Protein AF-A0A972X2G4-F1 (afdb_monomer_lite)

Secondary structure (DSSP, 8-state):
----------------------------PPPHHHHHHHHHHT-SHHHHHHHHHHHHHHHHSS--SSHHHHHHHHHTS-HHHHHHTT--TT-TGGGGB-TTT-SBPEE--SPPPBTTBBEEEEE-SS-BTTEEEEEEEETTEEEEEEEEGGGHHHHHTTTT-B-

pLDDT: mean 86.17, std 16.15, range [44.78, 98.44]

Sequence (163 aa):
MPCLRPRTTALLVGMVVGVIGCGGCGSSDPKPVLKAAV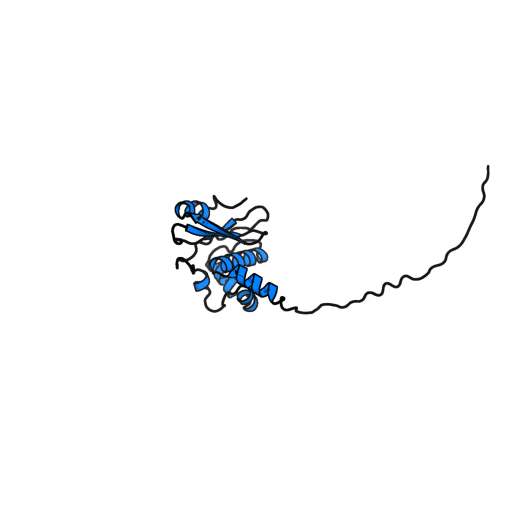LRANSTNNKRLATLYNRYHARFFSGPRDEATFKKFIAGSPAAELEEIGAASGDIDALFVSERDKQPFFIRYGLPLTDAQFRVLVLETQGLNGKALVLFGGRGGIKEAAVPIAELEDYRTGKKDEE

Radius of gyration: 26.51 Å; chains: 1; bounding box: 60×85×60 Å

Structure (mmCIF, N/CA/C/O backbone):
data_AF-A0A972X2G4-F1
#
_entry.id   AF-A0A972X2G4-F1
#
loop_
_atom_site.group_PDB
_atom_site.id
_atom_site.type_symbol
_atom_site.label_atom_id
_atom_site.label_alt_id
_atom_site.label_comp_id
_atom_site.label_asym_id
_atom_site.label_entity_id
_atom_site.label_seq_id
_atom_site.pdbx_PDB_ins_code
_atom_site.Cartn_x
_atom_site.Cartn_y
_atom_site.Cartn_z
_atom_site.occupancy
_atom_site.B_iso_or_equiv
_atom_site.auth_seq_id
_atom_site.auth_comp_id
_atom_site.auth_asym_id
_atom_site.auth_atom_id
_atom_site.pdbx_PDB_model_num
ATOM 1 N N . MET A 1 1 ? 33.398 68.184 -39.609 1.00 45.03 1 MET A N 1
ATOM 2 C CA . MET A 1 1 ? 34.603 67.781 -38.855 1.00 45.03 1 MET A CA 1
ATOM 3 C C . MET A 1 1 ? 34.870 66.305 -39.124 1.00 45.03 1 MET A C 1
ATOM 5 O O . MET A 1 1 ? 33.970 65.509 -38.884 1.00 45.03 1 MET A O 1
ATOM 9 N N . PRO A 1 2 ? 36.026 65.953 -39.707 1.00 52.72 2 PRO A N 1
ATOM 10 C CA . PRO A 1 2 ? 36.434 64.579 -39.983 1.00 52.72 2 PRO A CA 1
ATOM 11 C C . PRO A 1 2 ? 37.173 63.996 -38.770 1.00 52.72 2 PRO A C 1
ATOM 13 O O . PRO A 1 2 ? 38.001 64.688 -38.191 1.00 52.72 2 PRO A O 1
ATOM 16 N N . CYS A 1 3 ? 36.950 62.726 -38.430 1.00 53.81 3 CYS A N 1
ATOM 17 C CA . CYS A 1 3 ? 37.912 61.954 -37.638 1.00 53.81 3 CYS A CA 1
ATOM 18 C C . CYS A 1 3 ? 38.104 60.572 -38.274 1.00 53.81 3 CYS A C 1
ATOM 20 O O . CYS A 1 3 ? 37.199 59.742 -38.331 1.00 53.81 3 CYS A O 1
ATOM 22 N N . LEU A 1 4 ? 39.310 60.392 -38.811 1.00 55.50 4 LEU A N 1
ATOM 23 C CA . LEU A 1 4 ? 39.888 59.187 -39.393 1.00 55.50 4 LEU A CA 1
ATOM 24 C C . LEU A 1 4 ? 40.266 58.159 -38.300 1.00 55.50 4 LEU A C 1
ATOM 26 O O . LEU A 1 4 ? 40.963 58.543 -37.373 1.00 55.50 4 LEU A O 1
ATOM 30 N N . ARG A 1 5 ? 39.883 56.882 -38.523 1.00 61.34 5 ARG A N 1
ATOM 31 C CA . ARG A 1 5 ? 40.648 55.589 -38.454 1.00 61.34 5 ARG A CA 1
ATOM 32 C C . ARG A 1 5 ? 41.503 55.251 -37.200 1.00 61.34 5 ARG A C 1
ATOM 34 O O . ARG A 1 5 ? 42.132 56.147 -36.662 1.00 61.34 5 ARG A O 1
ATOM 41 N N . PRO A 1 6 ? 41.625 53.963 -36.770 1.00 54.25 6 PRO A N 1
ATOM 42 C CA . PRO A 1 6 ? 42.149 52.808 -37.552 1.00 54.25 6 PRO A CA 1
ATOM 43 C C . PRO A 1 6 ? 41.312 51.510 -37.386 1.00 54.25 6 PRO A C 1
ATOM 45 O O . PRO A 1 6 ? 40.492 51.421 -36.487 1.00 54.25 6 PRO A O 1
ATOM 48 N N . ARG A 1 7 ? 41.252 50.512 -38.284 1.00 59.34 7 ARG A N 1
ATOM 49 C CA . ARG A 1 7 ? 42.202 49.690 -39.074 1.00 59.34 7 ARG A CA 1
ATOM 50 C C . ARG A 1 7 ? 42.961 48.615 -38.260 1.00 59.34 7 ARG A C 1
ATOM 52 O O . ARG A 1 7 ? 43.863 48.956 -37.509 1.00 59.34 7 ARG A O 1
ATOM 59 N N . THR A 1 8 ? 42.630 47.346 -38.580 1.00 57.34 8 THR A N 1
ATOM 60 C CA . THR A 1 8 ? 43.380 46.067 -38.399 1.00 57.34 8 THR A CA 1
ATOM 61 C C . THR A 1 8 ? 43.579 45.590 -36.946 1.00 57.34 8 THR A C 1
ATOM 63 O O . THR A 1 8 ? 43.823 46.400 -36.073 1.00 57.34 8 THR A O 1
ATOM 66 N N . THR A 1 9 ? 43.430 44.310 -36.573 1.00 57.28 9 THR A N 1
ATOM 67 C CA . THR A 1 9 ? 43.954 43.086 -37.211 1.00 57.28 9 THR A CA 1
ATOM 68 C C . THR A 1 9 ? 43.211 41.847 -36.677 1.00 57.28 9 THR A C 1
ATOM 70 O O . THR A 1 9 ? 42.901 41.772 -35.492 1.00 57.28 9 THR A O 1
ATOM 73 N N . ALA A 1 10 ? 42.945 40.869 -37.543 1.00 56.91 10 ALA A N 1
ATOM 74 C CA . ALA A 1 10 ? 42.492 39.529 -37.177 1.00 56.91 10 ALA A CA 1
ATOM 75 C C . ALA A 1 10 ? 43.632 38.699 -36.555 1.00 56.91 10 ALA A C 1
ATOM 77 O O . ALA A 1 10 ? 44.757 38.809 -37.033 1.00 56.91 10 ALA A O 1
ATOM 78 N N . LEU A 1 11 ? 43.339 37.812 -35.594 1.00 52.62 11 LEU A N 1
ATOM 79 C CA . LEU A 1 11 ? 43.985 36.492 -35.516 1.00 52.62 11 LEU A CA 1
ATOM 80 C C . LEU A 1 11 ? 43.198 35.519 -34.613 1.00 52.62 11 LEU A C 1
ATOM 82 O O . LEU A 1 11 ? 42.927 35.800 -33.449 1.00 52.62 11 LEU A O 1
ATOM 86 N N . LEU A 1 12 ? 42.852 34.370 -35.195 1.00 51.00 12 LEU A N 1
ATOM 87 C CA . LEU A 1 12 ? 42.351 33.143 -34.570 1.00 51.00 12 LEU A CA 1
ATOM 88 C C . LEU A 1 12 ? 43.364 32.546 -33.584 1.00 51.00 12 LEU A C 1
ATOM 90 O O . LEU A 1 12 ? 44.507 32.385 -33.994 1.00 51.00 12 LEU A O 1
ATOM 94 N N . VAL A 1 13 ? 42.928 32.049 -32.414 1.00 51.69 13 VAL A N 1
ATOM 95 C CA . VAL A 1 13 ? 43.539 30.872 -31.752 1.00 51.69 13 VAL A CA 1
ATOM 96 C C . VAL A 1 13 ? 42.500 30.111 -30.901 1.00 51.69 13 VAL A C 1
ATOM 98 O O . VAL A 1 13 ? 42.078 30.580 -29.851 1.00 51.69 13 VAL A O 1
ATOM 101 N N . GLY A 1 14 ? 42.153 28.895 -31.343 1.00 44.78 14 GLY A N 1
ATOM 102 C CA . GLY A 1 14 ? 42.206 27.706 -30.478 1.00 44.78 14 GLY A CA 1
ATOM 103 C C . GLY A 1 14 ? 41.000 27.326 -29.615 1.00 44.78 14 GLY A C 1
ATOM 104 O O . GLY A 1 14 ? 41.143 27.189 -28.405 1.00 44.78 14 GLY A O 1
ATOM 105 N N . MET A 1 15 ? 39.852 27.026 -30.227 1.00 55.53 15 MET A N 1
ATOM 106 C CA . MET A 1 15 ? 38.822 26.171 -29.622 1.00 55.53 15 MET A CA 1
ATOM 107 C C . MET A 1 15 ? 39.208 24.695 -29.823 1.00 55.53 15 MET A C 1
ATOM 109 O O . MET A 1 15 ? 39.091 24.178 -30.930 1.00 55.53 15 MET A O 1
ATOM 113 N N . VAL A 1 16 ? 39.643 24.009 -28.763 1.00 53.00 16 VAL A N 1
ATOM 114 C CA . VAL A 1 16 ? 39.635 22.536 -28.688 1.00 53.00 16 VAL A CA 1
ATOM 115 C C . VAL A 1 16 ? 39.009 22.147 -27.354 1.00 53.00 16 VAL A C 1
ATOM 117 O O . VAL A 1 16 ? 39.665 22.057 -26.320 1.00 53.00 16 VAL A O 1
ATOM 120 N N . VAL A 1 17 ? 37.691 21.962 -27.392 1.00 56.19 17 VAL A N 1
ATOM 121 C CA . VAL A 1 17 ? 36.904 21.350 -26.322 1.00 56.19 17 VAL A CA 1
ATOM 122 C C . VAL A 1 17 ? 37.100 19.841 -26.436 1.00 56.19 17 VAL A C 1
ATOM 124 O O . VAL A 1 17 ? 36.470 19.183 -27.258 1.00 56.19 17 VAL A O 1
ATOM 127 N N . GLY A 1 18 ? 38.023 19.301 -25.645 1.00 53.38 18 GLY A N 1
ATOM 128 C CA . GLY A 1 18 ? 38.245 17.865 -25.504 1.00 53.38 18 GLY A CA 1
ATOM 129 C C . GLY A 1 18 ? 37.630 17.350 -24.209 1.00 53.38 18 GLY A C 1
ATOM 130 O O . GLY A 1 18 ? 38.339 17.185 -23.223 1.00 53.38 18 GLY A O 1
ATOM 131 N N . VAL A 1 19 ? 36.320 17.095 -24.200 1.00 55.44 19 VAL A N 1
ATOM 132 C CA . VAL A 1 19 ? 35.658 16.336 -23.126 1.00 55.44 19 VAL A CA 1
ATOM 133 C C . VAL A 1 19 ? 34.872 15.202 -23.770 1.00 55.44 19 VAL A C 1
ATOM 135 O O . VAL A 1 19 ? 33.693 15.338 -24.077 1.00 55.44 19 VAL A O 1
ATOM 138 N N . ILE A 1 20 ? 35.542 14.073 -23.994 1.00 61.56 20 ILE A N 1
ATOM 139 C CA . ILE A 1 20 ? 34.876 12.793 -24.254 1.00 61.56 20 ILE A CA 1
ATOM 140 C C . ILE A 1 20 ? 35.142 11.919 -23.031 1.00 61.56 20 ILE A C 1
ATOM 142 O O . ILE A 1 20 ? 36.061 11.108 -22.992 1.00 61.56 20 ILE A O 1
ATOM 146 N N . GLY A 1 21 ? 34.349 12.155 -21.988 1.00 50.72 21 GLY A N 1
ATOM 147 C CA . GLY A 1 21 ? 34.182 11.214 -20.891 1.00 50.72 21 GLY A CA 1
ATOM 148 C C . GLY A 1 21 ? 33.082 10.229 -21.263 1.00 50.72 21 GLY A C 1
ATOM 149 O O . GLY A 1 21 ? 31.910 10.504 -21.029 1.00 50.72 21 GLY A O 1
ATOM 150 N N . CYS A 1 22 ? 33.437 9.077 -21.829 1.00 52.09 22 CYS A N 1
ATOM 151 C CA . CYS A 1 22 ? 32.537 7.923 -21.863 1.00 52.09 22 CYS A CA 1
ATOM 152 C C . CYS A 1 22 ? 32.519 7.279 -20.472 1.00 52.09 22 CYS A C 1
ATOM 154 O O . CYS A 1 22 ? 33.135 6.245 -20.234 1.00 52.09 22 CYS A O 1
ATOM 156 N N . GLY A 1 23 ? 31.843 7.934 -19.531 1.00 50.81 23 GLY A N 1
ATOM 157 C CA . GLY A 1 23 ? 31.468 7.344 -18.256 1.00 50.81 23 GLY A CA 1
ATOM 158 C C . GLY A 1 23 ? 30.009 6.910 -18.302 1.00 50.81 23 GLY A C 1
ATOM 159 O O . GLY A 1 23 ? 29.132 7.747 -18.484 1.00 50.81 23 GLY A O 1
ATOM 160 N N . GLY A 1 24 ? 29.755 5.621 -18.076 1.00 47.31 24 GLY A N 1
ATOM 161 C CA . GLY A 1 24 ? 28.489 5.192 -17.481 1.00 47.31 24 GLY A CA 1
ATOM 162 C C . GLY A 1 24 ? 27.545 4.391 -18.371 1.00 47.31 24 GLY A C 1
ATOM 163 O O . GLY A 1 24 ? 26.420 4.809 -18.603 1.00 47.31 24 GLY A O 1
ATOM 164 N N . CYS A 1 25 ? 27.941 3.176 -18.746 1.00 57.03 25 CYS A N 1
ATOM 165 C CA . CYS A 1 25 ? 26.995 2.058 -18.752 1.00 57.03 25 CYS A CA 1
ATOM 166 C C . CYS A 1 25 ? 27.404 1.135 -17.600 1.00 57.03 25 CYS A C 1
ATOM 168 O O . CYS A 1 25 ? 28.035 0.101 -17.787 1.00 57.03 25 CYS A O 1
ATOM 170 N N . GLY A 1 26 ? 27.200 1.619 -16.377 1.00 45.88 26 GLY A N 1
ATOM 171 C CA . GLY A 1 26 ? 27.458 0.865 -15.161 1.00 45.88 26 GLY A CA 1
ATOM 172 C C . GLY A 1 26 ? 26.126 0.605 -14.495 1.00 45.88 26 GLY A C 1
ATOM 173 O O . GLY A 1 26 ? 25.584 1.519 -13.871 1.00 45.88 26 GLY A O 1
ATOM 174 N N . SER A 1 27 ? 25.610 -0.614 -14.650 1.00 57.47 27 SER A N 1
ATOM 175 C CA . SER A 1 27 ? 24.561 -1.188 -13.806 1.00 57.47 27 SER A CA 1
ATOM 176 C C . SER A 1 27 ? 25.023 -1.070 -12.357 1.00 57.47 27 SER A C 1
ATOM 178 O O . SER A 1 27 ? 25.765 -1.903 -11.848 1.00 57.47 27 SER A O 1
ATOM 180 N N . SER A 1 28 ? 24.708 0.065 -11.746 1.00 57.31 28 SER A N 1
ATOM 181 C CA . SER A 1 28 ? 25.155 0.398 -10.408 1.00 57.31 28 SER A CA 1
ATOM 182 C C . SER A 1 28 ? 24.123 -0.190 -9.476 1.00 57.31 28 SER A C 1
ATOM 184 O O . SER A 1 28 ? 23.023 0.355 -9.370 1.00 57.31 28 SER A O 1
ATOM 186 N N . ASP A 1 29 ? 24.463 -1.305 -8.834 1.00 65.38 29 ASP A N 1
ATOM 187 C CA . ASP A 1 29 ? 23.679 -1.798 -7.711 1.00 65.38 29 ASP A CA 1
ATOM 188 C C . ASP A 1 29 ? 23.389 -0.621 -6.766 1.00 65.38 29 ASP A C 1
ATOM 190 O O . ASP A 1 29 ? 24.300 0.166 -6.455 1.00 65.38 29 ASP A O 1
ATOM 194 N N . PRO A 1 30 ? 22.130 -0.429 -6.335 1.00 64.19 30 PRO A N 1
ATOM 195 C CA . PRO A 1 30 ? 21.797 0.671 -5.452 1.00 64.19 30 PRO A CA 1
ATOM 196 C C . PRO A 1 30 ? 22.684 0.594 -4.212 1.00 64.19 30 PRO A C 1
ATOM 198 O O . PRO A 1 30 ? 22.820 -0.461 -3.587 1.00 64.19 30 PRO A O 1
ATOM 201 N N . LYS A 1 31 ? 23.297 1.732 -3.852 1.00 77.75 31 LYS A N 1
ATOM 202 C CA . LYS A 1 31 ? 24.160 1.838 -2.667 1.00 77.75 31 LYS A CA 1
ATOM 203 C C . LYS A 1 31 ? 23.454 1.174 -1.471 1.00 77.75 31 LYS A C 1
ATOM 205 O O . LYS A 1 31 ? 22.268 1.449 -1.273 1.00 77.75 31 LYS A O 1
ATOM 210 N N . PRO A 1 32 ? 24.145 0.378 -0.632 1.00 78.25 32 PRO A N 1
ATOM 211 C CA . PRO A 1 32 ? 23.514 -0.393 0.449 1.00 78.25 32 PRO A CA 1
ATOM 212 C C . PRO A 1 32 ? 22.566 0.414 1.354 1.00 78.25 32 PRO A C 1
ATOM 214 O O . PRO A 1 32 ? 21.534 -0.087 1.795 1.00 78.25 32 PRO A O 1
ATOM 217 N N . VAL A 1 33 ? 22.876 1.696 1.578 1.00 81.19 33 VAL A N 1
ATOM 218 C CA . VAL A 1 33 ? 22.050 2.634 2.358 1.00 81.19 33 VAL A CA 1
ATOM 219 C C . VAL A 1 33 ? 20.675 2.872 1.722 1.00 81.19 33 VAL A C 1
ATOM 221 O O . VAL A 1 33 ? 19.673 2.914 2.436 1.00 81.19 33 VAL A O 1
ATOM 224 N N . LEU A 1 34 ? 20.613 2.997 0.393 1.00 85.12 34 LEU A N 1
ATOM 225 C CA . LEU A 1 34 ? 19.364 3.197 -0.341 1.00 85.12 34 LEU A CA 1
ATOM 226 C C . LEU A 1 34 ? 18.498 1.938 -0.278 1.00 85.12 34 LEU A C 1
ATOM 228 O O . LEU A 1 34 ? 17.325 2.030 0.072 1.00 85.12 34 LEU A O 1
ATOM 232 N N . LYS A 1 35 ? 19.089 0.760 -0.512 1.00 86.81 35 LYS A N 1
ATOM 233 C CA . LYS A 1 35 ? 18.374 -0.523 -0.416 1.00 86.81 35 LYS A CA 1
ATOM 234 C C . LYS A 1 35 ? 17.752 -0.722 0.971 1.00 86.81 35 LYS A C 1
ATOM 236 O O . LYS A 1 35 ? 16.577 -1.057 1.083 1.00 86.81 35 LYS A O 1
ATOM 241 N N . ALA A 1 36 ? 18.504 -0.441 2.037 1.00 88.50 36 ALA A N 1
ATOM 242 C CA . ALA A 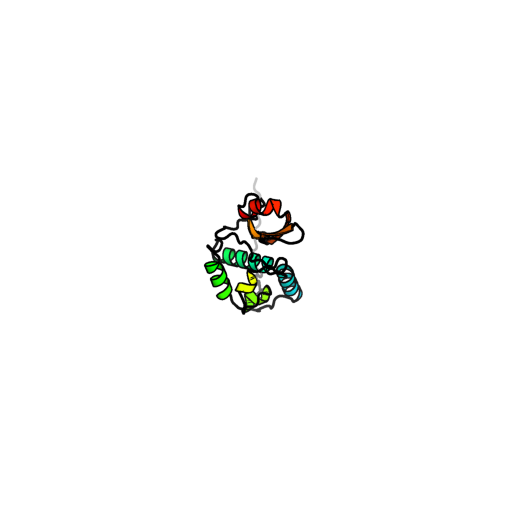1 36 ? 17.981 -0.513 3.401 1.00 88.50 36 ALA A CA 1
ATOM 243 C C . ALA A 1 36 ? 16.840 0.491 3.654 1.00 88.50 36 ALA A C 1
ATOM 245 O O . ALA A 1 36 ? 15.888 0.175 4.365 1.00 88.50 36 ALA A O 1
ATOM 246 N N . ALA A 1 37 ? 16.913 1.695 3.079 1.00 90.50 37 ALA A N 1
ATOM 247 C CA . ALA A 1 37 ? 15.842 2.681 3.188 1.00 90.50 37 ALA A CA 1
ATOM 248 C C . ALA A 1 37 ? 14.557 2.228 2.473 1.00 90.50 37 ALA A C 1
ATOM 250 O O . ALA A 1 37 ? 13.482 2.349 3.059 1.00 90.50 37 ALA A O 1
ATOM 251 N N . VAL A 1 38 ? 14.667 1.653 1.270 1.00 90.44 38 VAL A N 1
ATOM 252 C CA . VAL A 1 38 ? 13.520 1.112 0.517 1.00 90.44 38 VAL A CA 1
ATOM 253 C C . VAL A 1 38 ? 12.848 -0.025 1.284 1.00 90.44 38 VAL A C 1
ATOM 255 O O . VAL A 1 38 ? 11.628 -0.012 1.448 1.00 90.44 38 VAL A O 1
ATOM 258 N N . LEU A 1 39 ? 13.627 -0.962 1.830 1.00 92.50 39 LEU A N 1
ATOM 259 C CA . LEU A 1 39 ? 13.087 -2.060 2.636 1.00 92.50 39 LEU A CA 1
ATOM 260 C C . LEU A 1 39 ? 12.386 -1.556 3.904 1.00 92.50 39 LEU A C 1
ATOM 262 O O . LEU A 1 39 ? 11.303 -2.031 4.233 1.00 92.50 39 LEU A O 1
ATOM 266 N N . ARG A 1 40 ? 12.946 -0.551 4.594 1.00 92.50 40 ARG A N 1
ATOM 267 C CA . ARG A 1 40 ? 12.282 0.073 5.754 1.00 92.50 40 ARG A CA 1
ATOM 268 C C . ARG A 1 40 ? 10.981 0.778 5.375 1.00 92.50 40 ARG A C 1
ATOM 270 O O . ARG A 1 40 ? 10.015 0.695 6.125 1.00 92.50 40 ARG A O 1
ATOM 277 N N . ALA A 1 41 ? 10.941 1.450 4.226 1.00 93.00 41 ALA A N 1
ATOM 278 C CA . ALA A 1 41 ? 9.721 2.085 3.727 1.00 93.00 41 ALA A CA 1
ATOM 279 C C . ALA A 1 41 ? 8.633 1.060 3.352 1.00 93.00 41 ALA A C 1
ATOM 281 O O . ALA A 1 41 ? 7.454 1.395 3.359 1.00 93.00 41 ALA A O 1
ATOM 282 N N . ASN A 1 42 ? 9.018 -0.191 3.085 1.00 95.62 42 ASN A N 1
ATOM 283 C CA . ASN A 1 42 ? 8.138 -1.307 2.734 1.00 95.62 42 ASN A CA 1
ATOM 284 C C . ASN A 1 42 ? 8.155 -2.414 3.804 1.00 95.62 42 ASN A C 1
ATOM 286 O O . ASN A 1 42 ? 8.096 -3.607 3.498 1.00 95.62 42 ASN A O 1
ATOM 290 N N . SER A 1 43 ? 8.260 -2.029 5.079 1.00 95.12 43 SER A N 1
ATOM 291 C CA . SER A 1 43 ? 8.411 -2.986 6.180 1.00 95.12 43 SER A CA 1
ATOM 292 C C . SER A 1 43 ? 7.178 -3.863 6.415 1.00 95.12 43 SER A C 1
ATOM 294 O O . SER A 1 43 ? 7.302 -4.903 7.054 1.00 95.12 43 SER A O 1
ATOM 296 N N . THR A 1 44 ? 6.013 -3.455 5.910 1.00 96.44 44 THR A N 1
ATOM 297 C CA . THR A 1 44 ? 4.721 -4.116 6.123 1.00 96.44 44 THR A CA 1
ATOM 298 C C . THR A 1 44 ? 3.965 -4.346 4.814 1.00 96.44 44 THR A C 1
ATOM 300 O O . THR A 1 44 ? 4.165 -3.629 3.829 1.00 96.44 44 THR A O 1
ATOM 303 N N . ASN A 1 45 ? 3.058 -5.323 4.797 1.00 97.25 45 ASN A N 1
ATOM 304 C CA . ASN A 1 45 ? 2.286 -5.702 3.606 1.00 97.25 45 ASN A CA 1
ATOM 305 C C . ASN A 1 45 ? 1.453 -4.550 3.030 1.00 97.25 45 ASN A C 1
ATOM 307 O O . ASN A 1 45 ? 1.450 -4.326 1.822 1.00 97.25 45 ASN A O 1
ATOM 311 N N . ASN A 1 46 ? 0.812 -3.761 3.889 1.00 97.25 46 ASN A N 1
ATOM 312 C CA . ASN A 1 46 ? 0.027 -2.597 3.480 1.00 97.25 46 ASN A CA 1
ATOM 313 C C . ASN A 1 46 ? 0.884 -1.544 2.733 1.00 97.25 46 ASN A C 1
ATOM 315 O O . ASN A 1 46 ? 0.443 -0.985 1.728 1.00 97.25 46 ASN A O 1
ATOM 319 N N . LYS A 1 47 ? 2.140 -1.338 3.157 1.00 97.38 47 LYS A N 1
ATOM 320 C CA . LYS A 1 47 ? 3.115 -0.461 2.487 1.00 97.38 47 LYS A CA 1
ATOM 321 C C . LYS A 1 47 ? 3.590 -1.053 1.164 1.00 97.38 47 LYS A C 1
ATOM 323 O O . LYS A 1 47 ? 3.601 -0.343 0.162 1.00 97.38 47 LYS A O 1
ATOM 328 N N . ARG A 1 48 ? 3.895 -2.357 1.128 1.00 97.12 48 ARG A N 1
ATOM 329 C CA . ARG A 1 48 ? 4.255 -3.074 -0.113 1.00 97.12 48 ARG A CA 1
ATOM 330 C C . ARG A 1 48 ? 3.151 -2.949 -1.160 1.00 97.12 48 ARG A C 1
ATOM 332 O O . ARG A 1 48 ? 3.434 -2.596 -2.301 1.00 97.12 48 ARG A O 1
ATOM 339 N N . LEU A 1 49 ? 1.894 -3.167 -0.770 1.00 97.75 49 LEU A N 1
ATOM 340 C CA . LEU A 1 49 ? 0.742 -3.020 -1.658 1.00 97.75 49 LEU A CA 1
ATOM 341 C C . LEU A 1 49 ? 0.576 -1.585 -2.160 1.00 97.75 49 LEU A C 1
ATOM 343 O O . LEU A 1 49 ? 0.397 -1.388 -3.357 1.00 97.75 49 LEU A O 1
ATOM 347 N N . ALA A 1 50 ? 0.685 -0.576 -1.292 1.00 97.56 50 ALA A N 1
ATOM 348 C CA . ALA A 1 50 ? 0.619 0.822 -1.721 1.00 97.56 50 ALA A CA 1
ATOM 349 C C . ALA A 1 50 ? 1.759 1.180 -2.701 1.00 97.56 50 ALA A C 1
ATOM 351 O O . ALA A 1 50 ? 1.537 1.887 -3.687 1.00 97.56 50 ALA A O 1
ATOM 352 N N . THR A 1 51 ? 2.967 0.648 -2.493 1.00 96.56 51 THR A N 1
ATOM 353 C CA . THR A 1 51 ? 4.102 0.798 -3.420 1.00 96.56 51 THR A CA 1
ATOM 354 C C . THR A 1 51 ? 3.838 0.115 -4.755 1.00 96.56 51 THR A C 1
ATOM 356 O O . THR A 1 51 ? 4.041 0.720 -5.807 1.00 96.56 51 THR A O 1
ATOM 359 N N . LEU A 1 52 ? 3.335 -1.119 -4.740 1.00 96.69 52 LEU A N 1
ATOM 360 C CA . LEU A 1 52 ? 2.985 -1.860 -5.952 1.00 96.69 52 LEU A CA 1
ATOM 361 C C . LEU A 1 52 ? 1.845 -1.185 -6.723 1.00 96.69 52 LEU A C 1
ATOM 363 O O . LEU A 1 52 ? 1.885 -1.147 -7.951 1.00 96.69 52 LEU A O 1
ATOM 367 N N . TYR A 1 53 ? 0.875 -0.588 -6.031 1.00 97.50 53 TYR A N 1
ATOM 368 C CA . TYR A 1 53 ? -0.196 0.185 -6.656 1.00 97.50 53 TYR A CA 1
ATOM 369 C C . TYR A 1 53 ? 0.362 1.433 -7.347 1.00 97.50 53 TYR A C 1
ATOM 371 O O . TYR A 1 53 ? 0.042 1.693 -8.505 1.00 97.50 53 TYR A O 1
ATOM 379 N N . ASN A 1 54 ? 1.248 2.181 -6.680 1.00 94.88 54 ASN A N 1
ATOM 380 C CA . ASN A 1 54 ? 1.939 3.319 -7.292 1.00 94.88 54 ASN A CA 1
ATOM 381 C C . ASN A 1 54 ? 2.759 2.897 -8.521 1.00 94.88 54 ASN A C 1
ATOM 383 O O . ASN A 1 54 ? 2.740 3.589 -9.536 1.00 94.88 54 ASN A O 1
ATOM 387 N N . ARG A 1 55 ? 3.442 1.744 -8.467 1.00 95.19 55 ARG A N 1
ATOM 388 C CA . ARG A 1 55 ? 4.175 1.183 -9.616 1.00 95.19 55 ARG A CA 1
ATOM 389 C C . ARG A 1 55 ? 3.239 0.815 -10.770 1.00 95.19 55 ARG A C 1
ATOM 391 O O . ARG A 1 55 ? 3.547 1.138 -11.915 1.00 95.19 55 ARG A O 1
ATOM 398 N N . TYR A 1 56 ? 2.090 0.199 -10.482 1.00 96.62 56 TYR A N 1
ATOM 399 C CA . TYR A 1 56 ? 1.053 -0.052 -11.488 1.00 96.62 56 TYR A CA 1
ATOM 400 C C . TYR A 1 56 ? 0.624 1.267 -12.139 1.00 96.62 56 TYR A C 1
ATOM 402 O O . TYR A 1 56 ? 0.665 1.406 -13.362 1.00 96.62 56 TYR A O 1
ATOM 410 N N . HIS A 1 57 ? 0.287 2.266 -11.321 1.00 95.25 57 HIS A N 1
ATOM 411 C CA . HIS A 1 57 ? -0.128 3.577 -11.802 1.00 95.25 57 HIS A CA 1
ATOM 412 C C . HIS A 1 57 ? 0.945 4.249 -12.667 1.00 95.25 57 HIS A C 1
ATOM 414 O O . HIS A 1 57 ? 0.633 4.769 -13.731 1.00 95.25 57 HIS A O 1
ATOM 420 N N . ALA A 1 58 ? 2.217 4.194 -12.269 1.00 93.00 58 ALA A N 1
ATOM 421 C CA . ALA A 1 58 ? 3.318 4.755 -13.049 1.00 93.00 58 ALA A CA 1
ATOM 422 C C . ALA A 1 58 ? 3.459 4.114 -14.443 1.00 93.00 58 ALA A C 1
ATOM 424 O O . ALA A 1 58 ? 3.916 4.771 -15.375 1.00 93.00 58 ALA A O 1
ATOM 425 N N . ARG A 1 59 ? 3.055 2.846 -14.599 1.00 94.88 59 ARG A N 1
ATOM 426 C CA . ARG A 1 59 ? 3.122 2.114 -15.871 1.00 94.88 59 ARG A CA 1
ATOM 427 C C . ARG A 1 59 ? 1.893 2.317 -16.757 1.00 94.88 59 ARG A C 1
ATOM 429 O O . ARG A 1 59 ? 2.029 2.319 -17.978 1.00 94.88 59 ARG A O 1
ATOM 436 N N . PHE A 1 60 ? 0.710 2.451 -16.161 1.00 95.19 60 PHE A N 1
ATOM 437 C CA . PHE A 1 60 ? -0.569 2.451 -16.883 1.00 95.19 60 PHE A CA 1
ATOM 438 C C . PHE A 1 60 ? -1.360 3.762 -16.769 1.00 95.19 60 PHE A C 1
ATOM 440 O O . PHE A 1 60 ? -2.476 3.838 -17.282 1.00 95.19 60 PHE A O 1
ATOM 447 N N . PHE A 1 61 ? -0.818 4.772 -16.081 1.00 92.19 61 PHE A N 1
ATOM 448 C CA . PHE A 1 61 ? -1.450 6.073 -15.799 1.00 92.19 61 PHE A CA 1
ATOM 449 C C . PHE A 1 61 ? -2.868 5.966 -15.207 1.00 92.19 61 PHE A C 1
ATOM 451 O O . PHE A 1 61 ? -3.705 6.851 -15.365 1.00 92.19 61 PHE A O 1
ATOM 458 N N . SER A 1 62 ? -3.153 4.840 -14.558 1.00 94.06 62 SER A N 1
ATOM 459 C CA . SER A 1 62 ? -4.436 4.489 -13.956 1.00 94.06 62 SER A CA 1
ATOM 460 C C . SER A 1 62 ? -4.204 3.435 -12.878 1.00 94.06 62 SER A C 1
ATOM 462 O O . SER A 1 62 ? -3.235 2.681 -12.952 1.00 94.06 62 SER A O 1
ATOM 464 N N . GLY A 1 63 ? -5.056 3.393 -11.853 1.00 95.31 63 GLY A N 1
ATOM 465 C CA . GLY A 1 63 ? -5.022 2.324 -10.855 1.00 95.31 63 GLY A CA 1
ATOM 466 C C . GLY A 1 63 ? -5.501 0.983 -11.435 1.00 95.31 63 GLY A C 1
ATOM 467 O O . GLY A 1 63 ? -6.268 0.973 -12.402 1.00 95.31 63 GLY A O 1
ATOM 468 N N . PRO A 1 64 ? -5.090 -0.163 -10.861 1.00 97.75 64 PRO A N 1
ATOM 469 C CA . PRO A 1 64 ? -5.624 -1.465 -11.250 1.00 97.75 64 PRO A CA 1
ATOM 470 C C . PRO A 1 64 ? -7.140 -1.482 -11.062 1.00 97.75 64 PRO A C 1
ATOM 472 O O . PRO A 1 64 ? -7.632 -1.021 -10.037 1.00 97.75 64 PRO A O 1
ATOM 475 N N . ARG A 1 65 ? -7.878 -2.010 -12.043 1.00 97.81 65 ARG A N 1
ATOM 476 C CA . ARG A 1 65 ? -9.352 -2.002 -12.061 1.00 97.81 65 ARG A CA 1
ATOM 477 C C . ARG A 1 65 ? -9.977 -2.772 -10.895 1.00 97.81 65 ARG A C 1
ATOM 479 O O . ARG A 1 65 ? -11.037 -2.390 -10.411 1.00 97.81 65 ARG A O 1
ATOM 486 N N . ASP A 1 66 ? -9.339 -3.859 -10.490 1.00 98.31 66 ASP A N 1
ATOM 487 C CA . ASP A 1 66 ? -9.812 -4.794 -9.476 1.00 98.31 66 ASP A CA 1
ATOM 488 C C . ASP A 1 66 ? -8.636 -5.599 -8.897 1.00 98.31 66 ASP A C 1
ATOM 490 O O . ASP A 1 66 ? -7.493 -5.505 -9.363 1.00 98.31 66 ASP A O 1
ATOM 494 N N . GLU A 1 67 ? -8.922 -6.400 -7.869 1.00 98.12 67 GLU A N 1
ATOM 495 C CA . GLU A 1 67 ? -7.932 -7.245 -7.199 1.00 98.12 67 GLU A CA 1
ATOM 496 C C . GLU A 1 67 ? -7.272 -8.243 -8.152 1.00 98.12 67 GLU A C 1
ATOM 498 O O . GLU A 1 67 ? -6.053 -8.404 -8.116 1.00 98.12 67 GLU A O 1
ATOM 503 N N . ALA A 1 68 ? -8.044 -8.872 -9.042 1.00 98.06 68 ALA A N 1
ATOM 504 C CA . ALA A 1 68 ? -7.524 -9.849 -9.994 1.00 98.06 68 ALA A CA 1
ATOM 505 C C . ALA A 1 68 ? -6.494 -9.217 -10.942 1.00 98.06 68 ALA A C 1
ATOM 507 O O . ALA A 1 68 ? -5.416 -9.775 -11.162 1.00 98.06 68 ALA A O 1
ATOM 508 N N . THR A 1 69 ? -6.788 -8.020 -11.454 1.00 98.19 69 THR A N 1
ATOM 509 C CA . THR A 1 69 ? -5.853 -7.240 -12.272 1.00 98.19 69 THR A CA 1
ATOM 510 C C . THR A 1 69 ? -4.597 -6.889 -11.483 1.00 98.19 69 THR A C 1
ATOM 512 O O . THR A 1 69 ? -3.486 -7.001 -12.007 1.00 98.19 69 THR A O 1
ATOM 515 N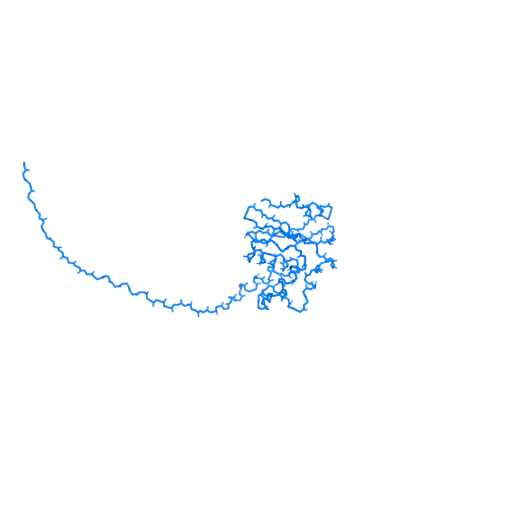 N . PHE A 1 70 ? -4.752 -6.501 -10.215 1.00 98.12 70 PHE A N 1
ATOM 516 C CA . PHE A 1 70 ? -3.615 -6.129 -9.384 1.00 98.12 70 PHE A CA 1
ATOM 517 C C . PHE A 1 70 ? -2.717 -7.327 -9.056 1.00 98.12 70 PHE A C 1
ATOM 519 O O . PHE A 1 70 ? -1.508 -7.257 -9.261 1.00 98.12 70 PHE A O 1
ATOM 526 N N . LYS A 1 71 ? -3.296 -8.461 -8.650 1.00 97.38 71 LYS A N 1
ATOM 527 C CA . LYS A 1 71 ? -2.567 -9.717 -8.425 1.00 97.38 71 LYS A CA 1
ATOM 528 C C . LYS A 1 71 ? -1.846 -10.182 -9.683 1.00 97.38 71 LYS A C 1
ATOM 530 O O . LYS A 1 71 ? -0.679 -10.552 -9.609 1.00 97.38 71 LYS A O 1
ATOM 535 N N . LYS A 1 72 ? -2.493 -10.093 -10.851 1.00 97.12 72 LYS A N 1
ATOM 536 C CA . LYS A 1 72 ? -1.864 -10.423 -12.138 1.00 97.12 72 LYS A CA 1
ATOM 537 C C . LYS A 1 72 ? -0.669 -9.521 -12.446 1.00 97.12 72 LYS A C 1
ATOM 539 O O . LYS A 1 72 ? 0.336 -10.011 -12.953 1.00 97.12 72 LYS A O 1
ATOM 544 N N . PHE A 1 73 ? -0.763 -8.225 -12.148 1.00 97.19 73 PHE A N 1
ATOM 545 C CA . PHE A 1 73 ? 0.372 -7.314 -12.282 1.00 97.19 73 PHE A CA 1
ATOM 546 C C . PHE A 1 73 ? 1.531 -7.728 -11.373 1.00 97.19 73 PHE A C 1
ATOM 548 O O . PHE A 1 73 ? 2.641 -7.873 -11.870 1.00 97.19 73 PHE A O 1
ATOM 555 N N . ILE A 1 74 ? 1.261 -7.985 -10.089 1.00 96.62 74 ILE A N 1
ATOM 556 C CA . ILE A 1 74 ? 2.281 -8.399 -9.114 1.00 96.62 74 ILE A CA 1
ATOM 557 C C . ILE A 1 74 ? 2.933 -9.722 -9.542 1.00 96.62 74 ILE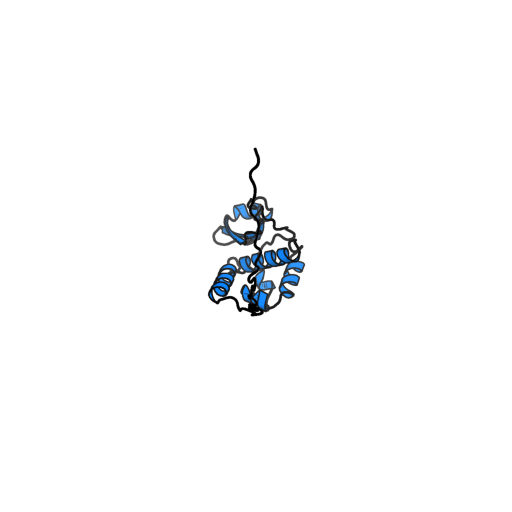 A C 1
ATOM 559 O O . ILE A 1 74 ? 4.153 -9.833 -9.536 1.00 96.62 74 ILE A O 1
ATOM 563 N N . ALA A 1 75 ? 2.138 -10.698 -9.989 1.00 95.38 75 ALA A N 1
ATOM 564 C CA . ALA A 1 75 ? 2.629 -11.984 -10.490 1.00 95.38 75 ALA A CA 1
ATOM 565 C C . ALA A 1 75 ? 3.488 -11.852 -11.756 1.00 95.38 75 ALA A C 1
ATOM 567 O O . ALA A 1 75 ? 4.367 -12.673 -12.001 1.00 95.38 75 ALA A O 1
ATOM 568 N N . GLY A 1 76 ? 3.213 -10.837 -12.578 1.00 94.88 76 GLY A N 1
ATOM 569 C CA . GLY A 1 76 ? 3.970 -10.531 -13.789 1.00 94.88 76 GLY A CA 1
ATOM 570 C C . GLY A 1 76 ? 5.169 -9.604 -13.569 1.00 94.88 76 GLY A C 1
ATOM 571 O O . GLY A 1 76 ? 5.888 -9.327 -14.531 1.00 94.88 76 GLY A O 1
ATOM 572 N N . SER A 1 77 ? 5.380 -9.091 -12.353 1.00 94.88 77 SER A N 1
ATOM 573 C CA . SER A 1 77 ? 6.520 -8.231 -12.032 1.00 94.88 77 SER A CA 1
ATOM 574 C C . SER A 1 77 ? 7.822 -9.041 -11.949 1.00 94.88 77 SER A C 1
ATOM 576 O O . SER A 1 77 ? 7.818 -10.161 -11.435 1.00 94.88 77 SER A O 1
ATOM 578 N N . PRO A 1 78 ? 8.963 -8.491 -12.406 1.00 93.44 78 PRO A N 1
ATOM 579 C CA . PRO A 1 78 ? 10.260 -9.136 -12.235 1.00 93.44 78 PRO A CA 1
ATOM 580 C C . PRO A 1 78 ? 10.569 -9.421 -10.759 1.00 93.44 78 PRO A C 1
ATOM 582 O O . PRO A 1 78 ? 10.392 -8.550 -9.908 1.00 93.44 78 PRO A O 1
ATOM 585 N N . ALA A 1 79 ? 11.102 -10.609 -10.458 1.00 91.88 79 ALA A N 1
ATOM 586 C CA . ALA A 1 79 ? 11.426 -11.009 -9.085 1.00 91.88 79 ALA A CA 1
ATOM 587 C C . ALA A 1 79 ? 12.347 -9.999 -8.378 1.00 91.88 79 ALA A C 1
ATOM 589 O O . ALA A 1 79 ? 12.089 -9.629 -7.238 1.00 91.88 79 ALA A O 1
ATOM 590 N N . ALA A 1 80 ? 13.349 -9.469 -9.088 1.00 90.94 80 ALA A N 1
ATOM 591 C CA . ALA A 1 80 ? 14.258 -8.452 -8.561 1.00 90.94 80 ALA A CA 1
ATOM 592 C C . ALA A 1 80 ? 13.532 -7.171 -8.098 1.00 90.94 80 ALA A C 1
ATOM 594 O O . ALA A 1 80 ? 13.910 -6.582 -7.088 1.00 90.94 80 ALA A O 1
ATOM 595 N N . GLU A 1 81 ? 12.467 -6.754 -8.795 1.00 91.06 81 GLU A N 1
ATOM 596 C CA . GLU A 1 81 ? 11.669 -5.585 -8.401 1.00 91.06 81 GLU A CA 1
ATOM 597 C C . GLU A 1 81 ? 10.830 -5.861 -7.148 1.00 91.06 81 GLU A C 1
ATOM 599 O O . GLU A 1 81 ? 10.630 -4.958 -6.331 1.00 91.06 81 GLU A O 1
ATOM 604 N N . LEU A 1 82 ? 10.318 -7.086 -7.000 1.00 93.44 82 LEU A N 1
ATOM 605 C CA . LEU A 1 82 ? 9.554 -7.507 -5.823 1.00 93.44 82 LEU A CA 1
ATOM 606 C C . LEU A 1 82 ? 10.468 -7.630 -4.595 1.00 93.44 82 LEU A C 1
ATOM 608 O O . LEU A 1 82 ? 10.147 -7.109 -3.525 1.00 93.44 82 LEU A O 1
ATOM 612 N N . GLU A 1 83 ? 11.648 -8.225 -4.766 1.00 91.75 83 GLU A N 1
ATOM 613 C CA . GLU A 1 83 ? 12.660 -8.362 -3.716 1.00 91.75 83 GLU A CA 1
ATOM 614 C C . GLU A 1 83 ? 13.170 -7.008 -3.207 1.00 91.75 83 GLU A C 1
ATOM 616 O O . GLU A 1 83 ? 13.415 -6.851 -2.009 1.00 91.75 83 GLU A O 1
ATOM 621 N N . GLU A 1 84 ? 13.289 -6.006 -4.083 1.00 91.69 84 GLU A N 1
ATOM 622 C CA . GLU A 1 84 ? 13.719 -4.651 -3.714 1.00 91.69 84 GLU A CA 1
ATOM 623 C C . GLU A 1 84 ? 12.820 -4.022 -2.637 1.00 91.69 84 GLU A C 1
ATOM 625 O O . GLU A 1 84 ? 13.304 -3.313 -1.752 1.00 91.69 84 GLU A O 1
ATOM 630 N N . ILE A 1 85 ? 11.519 -4.317 -2.680 1.00 93.06 85 ILE A N 1
ATOM 631 C CA . ILE A 1 85 ? 10.526 -3.830 -1.712 1.00 93.06 85 ILE A CA 1
ATOM 632 C C . ILE A 1 85 ? 10.199 -4.869 -0.631 1.00 93.06 85 ILE A C 1
ATOM 634 O O . ILE A 1 85 ? 9.282 -4.672 0.164 1.00 93.06 85 ILE A O 1
ATOM 638 N N . GLY A 1 86 ? 10.937 -5.981 -0.586 1.00 91.06 86 GLY A N 1
ATOM 639 C CA . GLY A 1 86 ? 10.729 -7.052 0.385 1.00 91.06 86 GLY A CA 1
ATOM 640 C C . GLY A 1 86 ? 9.434 -7.841 0.179 1.00 91.06 86 GLY A C 1
ATOM 641 O O . GLY A 1 86 ? 8.918 -8.404 1.141 1.00 91.06 86 GLY A O 1
ATOM 642 N N . ALA A 1 87 ? 8.886 -7.866 -1.039 1.00 88.75 87 ALA A N 1
ATOM 643 C CA . ALA A 1 87 ? 7.784 -8.746 -1.409 1.00 88.75 87 ALA A CA 1
ATOM 644 C C . ALA A 1 87 ? 8.355 -10.072 -1.938 1.00 88.75 87 ALA A C 1
ATOM 646 O O . ALA A 1 87 ? 9.083 -10.091 -2.929 1.00 88.75 87 ALA A O 1
ATOM 647 N N . ALA A 1 88 ? 8.045 -11.188 -1.275 1.00 78.12 88 ALA A N 1
ATOM 648 C CA . ALA A 1 88 ? 8.439 -12.508 -1.757 1.00 78.12 88 ALA A CA 1
ATOM 649 C C . ALA A 1 88 ? 7.537 -12.927 -2.929 1.00 78.12 88 ALA A C 1
ATOM 651 O O . ALA A 1 88 ? 6.316 -12.813 -2.852 1.00 78.12 88 ALA A O 1
ATOM 652 N N . SER A 1 89 ? 8.128 -13.451 -4.001 1.00 67.19 89 SER A N 1
ATOM 653 C CA . SER A 1 89 ? 7.413 -13.873 -5.216 1.00 67.19 89 SER A CA 1
ATOM 654 C C . SER A 1 89 ? 6.530 -15.118 -5.036 1.00 67.19 89 SER A C 1
ATOM 656 O O . SER A 1 89 ? 5.745 -15.434 -5.925 1.00 67.19 89 SER A O 1
ATOM 658 N N . GLY A 1 90 ? 6.659 -15.832 -3.912 1.00 74.94 90 GLY A N 1
ATOM 659 C CA . GLY A 1 90 ? 6.043 -17.147 -3.713 1.00 74.94 90 GLY A CA 1
ATOM 660 C C . GLY A 1 90 ? 4.600 -17.143 -3.205 1.00 74.94 90 GLY A C 1
ATOM 661 O O . GLY A 1 90 ? 3.883 -18.101 -3.472 1.00 74.94 90 GLY A O 1
ATOM 662 N N . ASP A 1 91 ? 4.162 -16.096 -2.499 1.00 83.88 91 ASP A N 1
ATOM 663 C CA . ASP A 1 91 ? 2.807 -16.032 -1.935 1.00 83.88 91 ASP A CA 1
ATOM 664 C C . ASP A 1 91 ? 2.233 -14.617 -2.061 1.00 83.88 91 ASP A C 1
ATOM 666 O O . ASP A 1 91 ? 2.357 -13.763 -1.180 1.00 83.88 91 ASP A O 1
ATOM 670 N N . ILE A 1 92 ? 1.639 -14.358 -3.225 1.00 92.62 92 ILE A N 1
ATOM 671 C CA . ILE A 1 92 ? 1.016 -13.072 -3.538 1.00 92.62 92 ILE A CA 1
ATOM 672 C C . ILE A 1 92 ? -0.208 -12.850 -2.654 1.00 92.62 92 ILE A C 1
ATOM 674 O O . ILE A 1 92 ? -0.443 -11.719 -2.243 1.00 92.62 92 ILE A O 1
ATOM 678 N N . ASP A 1 93 ? -0.972 -13.897 -2.340 1.00 95.06 93 ASP A N 1
ATOM 679 C CA . ASP A 1 93 ? -2.192 -13.775 -1.542 1.00 95.06 93 ASP A CA 1
ATOM 680 C C . ASP A 1 93 ? -1.879 -13.337 -0.107 1.00 95.06 93 ASP A C 1
ATOM 682 O O . ASP A 1 93 ? -2.590 -12.492 0.443 1.00 95.06 93 ASP A O 1
ATOM 686 N N . ALA A 1 94 ? -0.759 -13.795 0.462 1.00 94.94 94 ALA A N 1
ATOM 687 C CA . ALA A 1 94 ? -0.292 -13.334 1.767 1.00 94.94 94 ALA A CA 1
ATOM 688 C C . ALA A 1 94 ? -0.034 -11.816 1.827 1.00 94.94 94 ALA A C 1
ATOM 690 O O . ALA A 1 94 ? -0.208 -11.220 2.892 1.00 94.94 94 ALA A O 1
ATOM 691 N N . LEU A 1 95 ? 0.322 -11.158 0.712 1.00 96.19 95 LEU A N 1
ATOM 692 C CA . LEU A 1 95 ? 0.491 -9.695 0.676 1.00 96.19 95 LEU A CA 1
ATOM 693 C C . LEU A 1 95 ? -0.826 -8.945 0.914 1.00 96.19 95 LEU A C 1
ATOM 695 O O . LEU A 1 95 ? -0.792 -7.801 1.360 1.00 96.19 95 LEU A O 1
ATOM 699 N N . PHE A 1 96 ? -1.975 -9.567 0.638 1.00 97.88 96 PHE A N 1
ATOM 700 C CA . PHE A 1 96 ? -3.304 -8.960 0.778 1.00 97.88 96 PHE A CA 1
ATOM 701 C C . PHE A 1 96 ? -3.886 -9.090 2.187 1.00 97.88 96 PHE A C 1
ATOM 703 O O . PHE A 1 96 ? -4.999 -8.627 2.434 1.00 97.88 96 PHE A O 1
ATOM 710 N N . VAL A 1 97 ? -3.125 -9.660 3.122 1.00 97.50 97 VAL A N 1
ATOM 711 C CA . VAL A 1 97 ? -3.522 -9.836 4.519 1.00 97.50 97 VAL A CA 1
ATOM 712 C C . VAL A 1 97 ? -2.669 -8.948 5.421 1.00 97.50 97 VAL A C 1
ATOM 714 O O . VAL A 1 97 ? -1.444 -8.863 5.274 1.00 97.50 97 VAL A O 1
ATOM 717 N N . SER A 1 98 ? -3.314 -8.294 6.388 1.00 97.56 98 SER A N 1
ATOM 718 C CA . SER A 1 98 ? -2.621 -7.496 7.393 1.00 97.56 98 SER A CA 1
ATOM 719 C C . SER A 1 98 ? -1.793 -8.355 8.329 1.00 97.56 98 SER A C 1
ATOM 721 O O . SER A 1 98 ? -2.261 -9.320 8.932 1.00 97.56 98 SER A O 1
ATOM 723 N N . GLU A 1 99 ? -0.551 -7.936 8.545 1.00 96.38 99 GLU A N 1
ATOM 724 C CA . GLU A 1 99 ? 0.306 -8.522 9.568 1.00 96.38 99 GLU A CA 1
ATOM 725 C C . GLU A 1 99 ? -0.198 -8.198 10.984 1.00 96.38 99 GLU A C 1
ATOM 727 O O . GLU A 1 99 ? 0.120 -8.944 11.913 1.00 96.38 99 GLU A O 1
ATOM 732 N N . ARG A 1 100 ? -0.993 -7.129 11.145 1.00 96.56 100 ARG A N 1
ATOM 733 C CA . ARG A 1 100 ? -1.401 -6.567 12.437 1.00 96.56 100 ARG A CA 1
ATOM 734 C C . ARG A 1 100 ? -2.764 -7.070 12.911 1.00 96.56 100 ARG A C 1
ATOM 736 O O . ARG A 1 100 ? -2.839 -7.565 14.030 1.00 96.56 100 ARG A O 1
ATOM 743 N N . ASP A 1 101 ? -3.808 -6.974 12.085 1.00 95.25 101 ASP A N 1
ATOM 744 C CA . ASP A 1 101 ? -5.169 -7.428 12.438 1.00 95.25 101 ASP A CA 1
ATOM 745 C C . ASP A 1 101 ? -5.540 -8.804 11.846 1.00 95.25 101 ASP A C 1
ATOM 747 O O . ASP A 1 101 ? -6.593 -9.355 12.164 1.00 95.25 101 ASP A O 1
ATOM 751 N N . LYS A 1 102 ? -4.654 -9.389 11.023 1.00 97.38 102 LYS A N 1
ATOM 752 C CA . LYS A 1 102 ? -4.839 -10.682 10.336 1.00 97.38 102 LYS A CA 1
ATOM 753 C C . LYS A 1 102 ? -6.059 -10.742 9.413 1.00 97.38 102 LYS A C 1
ATOM 755 O O . LYS A 1 102 ? -6.450 -11.832 9.003 1.00 97.38 102 LYS A O 1
ATOM 760 N N . GLN A 1 103 ? -6.637 -9.598 9.059 1.00 98.00 103 GLN A N 1
ATOM 761 C CA . GLN A 1 103 ? -7.736 -9.514 8.109 1.00 98.00 103 GLN A CA 1
ATOM 762 C C . GLN A 1 103 ? -7.221 -9.165 6.710 1.00 98.00 103 GLN A C 1
ATOM 764 O O . GLN A 1 103 ? -6.167 -8.531 6.575 1.00 98.00 103 GLN A O 1
ATOM 769 N N . PRO A 1 104 ? -7.960 -9.537 5.652 1.00 98.19 104 PRO A N 1
ATOM 770 C CA . PRO A 1 104 ? -7.721 -8.996 4.323 1.00 98.19 104 PRO A CA 1
ATOM 771 C C . PRO A 1 104 ? -7.805 -7.468 4.339 1.00 98.19 104 PRO A C 1
ATOM 773 O O . PRO A 1 104 ? -8.658 -6.895 5.025 1.00 98.19 104 PRO A O 1
ATOM 776 N N . PHE A 1 105 ? -6.943 -6.800 3.579 1.00 98.44 105 PHE A N 1
ATOM 777 C CA . PHE A 1 105 ? -7.049 -5.357 3.392 1.00 98.44 105 PHE A CA 1
ATOM 778 C C . PHE A 1 105 ? -8.262 -4.998 2.536 1.00 98.44 105 PHE A C 1
ATOM 780 O O . PHE A 1 105 ? -8.604 -5.699 1.585 1.00 98.44 105 PHE A O 1
ATOM 787 N N . PHE A 1 106 ? -8.854 -3.840 2.812 1.00 98.06 106 PHE A N 1
ATOM 788 C CA . PHE A 1 106 ? -9.694 -3.157 1.840 1.00 98.06 106 PHE A CA 1
ATOM 789 C C . PHE A 1 106 ? -8.796 -2.330 0.918 1.00 98.06 106 PHE A C 1
ATOM 791 O O . PHE A 1 106 ? -7.978 -1.541 1.394 1.00 98.06 106 PHE A O 1
ATOM 798 N N . ILE A 1 107 ? -8.942 -2.490 -0.396 1.00 98.25 107 ILE A N 1
ATOM 799 C CA . ILE A 1 107 ? -8.149 -1.757 -1.387 1.00 98.25 107 ILE A CA 1
ATOM 800 C C . ILE A 1 107 ? -9.094 -1.002 -2.317 1.00 98.25 107 ILE A C 1
ATOM 802 O O . ILE A 1 107 ? -10.040 -1.573 -2.860 1.00 98.25 107 ILE A O 1
ATOM 806 N N . ARG A 1 108 ? -8.834 0.292 -2.519 1.00 97.06 108 ARG A N 1
ATOM 807 C CA . ARG A 1 108 ? -9.588 1.112 -3.475 1.00 97.06 108 ARG A CA 1
ATOM 808 C C . ARG A 1 108 ? -8.968 0.994 -4.863 1.00 97.06 108 ARG A C 1
ATOM 810 O O . ARG A 1 108 ? -7.911 1.551 -5.162 1.00 97.06 108 ARG A O 1
ATOM 817 N N . TYR A 1 109 ? -9.642 0.246 -5.721 1.00 97.31 109 TYR A N 1
ATOM 818 C CA . TYR A 1 109 ? -9.232 0.008 -7.100 1.00 97.31 109 TYR A CA 1
ATOM 819 C C . TYR A 1 109 ? -9.711 1.109 -8.054 1.00 97.31 109 TYR A C 1
ATOM 821 O O . TYR A 1 109 ? -10.623 1.871 -7.745 1.00 97.31 109 TYR A O 1
ATOM 829 N N . GLY A 1 110 ? -9.076 1.191 -9.223 1.00 95.50 110 GLY A N 1
ATOM 830 C CA . GLY A 1 110 ? -9.459 2.083 -10.319 1.00 95.50 110 GLY A CA 1
ATOM 831 C C . GLY A 1 110 ? -9.191 3.568 -10.070 1.00 95.50 110 GLY A C 1
ATOM 832 O O . GLY A 1 110 ? -9.694 4.405 -10.816 1.00 95.50 110 GLY A O 1
ATOM 833 N N . LEU A 1 111 ? -8.414 3.917 -9.042 1.00 91.88 111 LEU A N 1
ATOM 834 C CA . LEU A 1 111 ? -8.131 5.308 -8.709 1.00 91.88 111 LEU A CA 1
ATOM 835 C C . LEU A 1 111 ? -6.952 5.847 -9.532 1.00 91.88 111 LEU A C 1
ATOM 837 O O . LEU A 1 111 ? -5.867 5.258 -9.498 1.00 91.88 111 LEU A O 1
ATOM 841 N N . PRO A 1 112 ? -7.110 6.980 -10.237 1.00 90.25 112 PRO A N 1
ATOM 842 C CA . PRO A 1 112 ? -5.971 7.713 -10.768 1.00 90.25 112 PRO A CA 1
ATOM 843 C C . PRO A 1 112 ? -5.241 8.435 -9.628 1.00 90.25 112 PRO A C 1
ATOM 845 O O . PRO A 1 112 ? -5.871 9.042 -8.756 1.00 90.25 112 PRO A O 1
ATOM 848 N N . LEU A 1 113 ? -3.910 8.392 -9.643 1.00 90.38 113 LEU A N 1
ATOM 849 C CA . LEU A 1 113 ? -3.059 9.100 -8.690 1.00 90.38 113 LEU A CA 1
ATOM 850 C C . LEU A 1 113 ? -2.550 10.377 -9.351 1.00 90.38 113 LEU A C 1
ATOM 852 O O . LEU A 1 113 ? -1.879 10.339 -10.380 1.00 90.38 113 LEU A O 1
ATOM 856 N N . THR A 1 114 ? -2.889 11.517 -8.762 1.00 86.19 114 THR A N 1
ATOM 857 C CA . THR A 1 114 ? -2.536 12.839 -9.286 1.00 86.19 114 THR A CA 1
ATOM 858 C C . THR A 1 114 ? -1.579 13.557 -8.345 1.00 86.19 114 THR A C 1
ATOM 860 O O . THR A 1 114 ? -1.402 13.166 -7.194 1.00 86.19 114 THR A O 1
ATOM 863 N N . ASP A 1 115 ? -0.984 14.643 -8.822 1.00 78.38 115 ASP A N 1
ATOM 864 C CA . ASP A 1 115 ? -0.028 15.442 -8.044 1.00 78.38 115 ASP A CA 1
ATOM 865 C C . ASP A 1 115 ? -0.707 16.273 -6.959 1.00 78.38 115 ASP A C 1
ATOM 867 O O . ASP A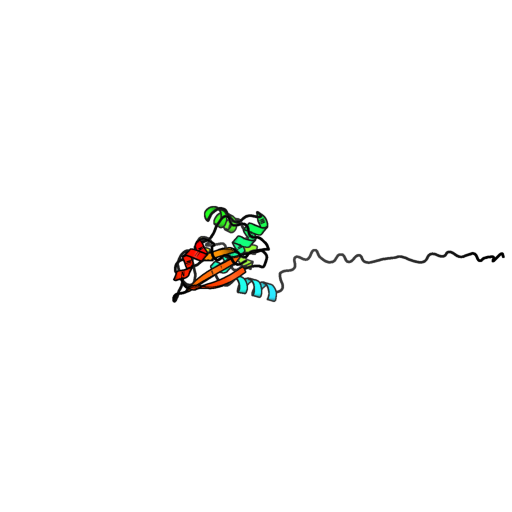 1 115 ? -0.088 16.604 -5.955 1.00 78.38 115 ASP A O 1
ATOM 871 N N . ALA A 1 116 ? -1.976 16.606 -7.184 1.00 81.50 116 ALA A N 1
ATOM 872 C CA . ALA A 1 116 ? -2.752 17.517 -6.357 1.00 81.50 116 ALA A CA 1
ATOM 873 C C . ALA A 1 116 ? -3.532 16.826 -5.230 1.00 81.50 116 ALA A C 1
ATOM 875 O O . ALA A 1 116 ? -4.309 17.497 -4.572 1.00 81.50 116 ALA A O 1
ATOM 876 N N . GLN A 1 117 ? -3.429 15.500 -5.072 1.00 86.50 117 GLN A N 1
ATOM 877 C CA . GLN A 1 117 ? -4.205 14.792 -4.053 1.00 86.50 117 GLN A CA 1
ATOM 878 C C . GLN A 1 117 ? -3.552 13.465 -3.668 1.00 86.50 117 GLN A C 1
ATOM 880 O O . GLN A 1 117 ? -3.158 12.674 -4.530 1.00 86.50 117 GLN A O 1
ATOM 885 N N . PHE A 1 118 ? -3.509 13.188 -2.369 1.00 92.12 118 PHE A N 1
ATOM 886 C CA . PHE A 1 118 ? -3.213 11.874 -1.816 1.00 92.12 118 PHE A CA 1
ATOM 887 C C . PHE A 1 118 ? -4.521 11.103 -1.621 1.00 92.12 118 PHE A C 1
ATOM 889 O O . PHE A 1 118 ? -5.392 11.491 -0.846 1.00 92.12 118 PHE A O 1
ATOM 896 N N . ARG A 1 119 ? -4.669 9.974 -2.315 1.00 94.38 119 ARG A N 1
ATOM 897 C CA . ARG A 1 119 ? -5.877 9.142 -2.230 1.00 94.38 119 ARG A CA 1
ATOM 898 C C . ARG A 1 119 ? -5.661 7.948 -1.332 1.00 94.38 119 ARG A C 1
ATOM 900 O O . ARG A 1 119 ? -4.609 7.319 -1.402 1.00 94.38 119 ARG A O 1
ATOM 907 N N . VAL A 1 120 ? -6.678 7.577 -0.562 1.00 96.25 120 VAL A N 1
ATOM 908 C CA . VAL A 1 120 ? -6.679 6.322 0.194 1.00 96.25 120 VAL A CA 1
ATOM 909 C C . VAL A 1 120 ? -6.580 5.139 -0.774 1.00 96.25 120 VAL A C 1
ATOM 911 O O . VAL A 1 120 ? -7.448 4.992 -1.636 1.00 96.25 120 VAL A O 1
ATOM 914 N N . LEU A 1 121 ? -5.562 4.289 -0.612 1.00 96.62 121 LEU A N 1
ATOM 915 C CA . LEU A 1 121 ? -5.336 3.103 -1.448 1.00 96.62 121 LEU A CA 1
ATOM 916 C C . LEU A 1 121 ? -5.598 1.799 -0.707 1.00 96.62 121 LEU A C 1
ATOM 918 O O . LEU A 1 121 ? -6.300 0.942 -1.234 1.00 96.62 121 LEU A O 1
ATOM 922 N N . VAL A 1 122 ? -5.030 1.642 0.490 1.00 97.94 122 VAL A N 1
ATOM 923 C CA . VAL A 1 122 ? -5.048 0.388 1.257 1.00 97.94 122 VAL A CA 1
ATOM 924 C C . VAL A 1 122 ? -5.448 0.698 2.692 1.00 97.94 122 VAL A C 1
ATOM 926 O O . VAL A 1 122 ? -4.892 1.611 3.301 1.00 97.94 122 VAL A O 1
ATOM 929 N N . LEU A 1 123 ? -6.400 -0.053 3.237 1.00 97.75 123 LEU A N 1
ATOM 930 C CA . LEU A 1 123 ? -6.871 0.092 4.609 1.00 97.75 123 LEU A CA 1
ATOM 931 C C . LEU A 1 123 ? -6.962 -1.270 5.274 1.00 97.75 123 LEU A C 1
ATOM 933 O O . LEU A 1 123 ? -7.342 -2.264 4.656 1.00 97.75 123 LEU A O 1
ATOM 937 N N . GLU A 1 124 ? -6.693 -1.297 6.568 1.00 98.06 124 GLU A N 1
ATOM 938 C CA . GLU A 1 124 ? -7.112 -2.417 7.399 1.00 98.06 124 GLU A CA 1
ATOM 939 C C . GLU A 1 124 ? -8.634 -2.491 7.508 1.00 98.06 124 GLU A C 1
ATOM 941 O O . GLU A 1 124 ? -9.325 -1.472 7.571 1.00 98.06 124 GLU A O 1
ATOM 946 N N . THR A 1 125 ? -9.159 -3.714 7.539 1.00 96.12 125 THR A N 1
ATOM 947 C CA . THR A 1 125 ? -10.607 -3.940 7.570 1.00 96.12 125 THR A CA 1
ATOM 948 C C . THR A 1 125 ? -11.170 -3.802 8.978 1.00 96.12 125 THR A C 1
ATOM 950 O O . THR A 1 125 ? -12.267 -3.265 9.129 1.00 96.12 125 THR A O 1
ATOM 953 N N . GLN A 1 126 ? -10.439 -4.266 9.995 1.00 95.12 126 GLN A N 1
ATOM 954 C CA . GLN A 1 126 ? -10.874 -4.196 11.393 1.00 95.12 126 GLN A CA 1
ATOM 955 C C . GLN A 1 126 ? -9.971 -3.298 12.234 1.00 95.12 126 GLN A C 1
ATOM 957 O O . GLN A 1 126 ? -10.454 -2.644 13.153 1.00 95.12 126 GLN A O 1
ATOM 962 N N . GLY A 1 127 ? -8.681 -3.222 11.913 1.00 95.50 127 GLY A N 1
ATOM 963 C CA . GLY A 1 127 ? -7.709 -2.527 12.740 1.00 95.50 127 GLY A CA 1
ATOM 964 C C . GLY A 1 127 ? -7.401 -3.269 14.042 1.00 95.50 127 GLY A C 1
ATOM 965 O O . GLY A 1 127 ? -7.842 -4.389 14.285 1.00 95.50 127 GLY A O 1
ATOM 966 N N . LEU A 1 128 ? -6.611 -2.631 14.901 1.00 97.19 128 LEU A N 1
ATOM 967 C CA . LEU A 1 128 ? -6.187 -3.171 16.189 1.00 97.19 128 LEU A CA 1
ATOM 968 C C . LEU A 1 128 ? -6.197 -2.053 17.237 1.00 97.19 128 LEU A C 1
ATOM 970 O O . LEU A 1 128 ? -5.759 -0.934 16.966 1.00 97.19 128 LEU A O 1
ATOM 974 N N . ASN A 1 129 ? -6.676 -2.350 18.450 1.00 96.50 129 ASN A N 1
ATOM 975 C CA . ASN A 1 129 ? -6.733 -1.401 19.573 1.00 96.50 129 ASN A CA 1
ATOM 976 C C . ASN A 1 129 ? -7.506 -0.107 19.253 1.00 96.50 129 ASN A C 1
ATOM 978 O O . ASN A 1 129 ? -7.045 0.999 19.539 1.00 96.50 129 ASN A O 1
ATOM 982 N N . GLY A 1 130 ? -8.674 -0.235 18.616 1.00 96.94 130 GLY A N 1
ATOM 983 C CA . GLY A 1 130 ? -9.540 0.908 18.304 1.00 96.94 130 GLY A CA 1
ATOM 984 C C . GLY A 1 130 ? -9.086 1.754 17.108 1.00 96.94 130 GLY A C 1
ATOM 985 O O . GLY A 1 130 ? -9.769 2.720 16.764 1.00 96.94 130 GLY A O 1
ATOM 986 N N . LYS A 1 131 ? -7.961 1.410 16.464 1.00 98.00 131 LYS A N 1
ATOM 987 C CA . LYS A 1 131 ? -7.405 2.151 15.325 1.00 98.00 131 LYS A CA 1
ATOM 988 C C . LYS A 1 131 ? -7.116 1.244 14.137 1.00 98.00 131 LYS A C 1
ATOM 990 O O . LYS A 1 131 ? -6.581 0.155 14.316 1.00 98.00 131 LYS A O 1
ATOM 995 N N . ALA A 1 132 ? -7.339 1.733 12.929 1.00 97.94 132 ALA A N 1
ATOM 996 C CA . ALA A 1 132 ? -6.949 1.085 11.681 1.00 97.94 132 ALA A CA 1
ATOM 997 C C . ALA A 1 132 ? -5.805 1.848 11.005 1.00 97.94 132 ALA A C 1
ATOM 999 O O . ALA A 1 132 ? -5.702 3.067 11.152 1.00 97.94 132 ALA A O 1
ATOM 1000 N N . LEU A 1 133 ? -4.940 1.142 10.277 1.00 98.06 133 LEU A N 1
ATOM 1001 C CA . LEU A 1 133 ? -3.971 1.778 9.385 1.00 98.06 133 LEU A CA 1
ATOM 1002 C C . LEU A 1 133 ? -4.604 2.059 8.027 1.00 98.06 133 LEU A C 1
ATOM 1004 O O . LEU A 1 133 ? -5.264 1.197 7.445 1.00 98.06 133 LEU A O 1
ATOM 1008 N N . VAL A 1 134 ? -4.338 3.258 7.520 1.00 97.94 134 VAL A N 1
ATOM 1009 C CA . VAL A 1 134 ? -4.743 3.734 6.200 1.00 97.94 134 VAL A CA 1
ATOM 1010 C C . VAL A 1 134 ? -3.499 4.219 5.468 1.00 97.94 134 VAL A C 1
ATOM 1012 O O . VAL A 1 134 ? -2.746 5.034 6.005 1.00 97.94 134 VAL A O 1
ATOM 1015 N N . LEU A 1 135 ? -3.279 3.720 4.250 1.00 97.75 135 LEU A N 1
ATOM 1016 C CA . LEU A 1 135 ? -2.258 4.239 3.348 1.00 97.75 135 LEU A CA 1
ATOM 1017 C C . LEU A 1 135 ? -2.873 5.093 2.262 1.00 97.75 135 LEU A C 1
ATOM 1019 O O . LEU A 1 135 ? -3.815 4.681 1.580 1.00 97.75 135 LEU A O 1
ATOM 1023 N N . PHE A 1 136 ? -2.230 6.229 2.043 1.00 96.31 136 PHE A N 1
ATOM 1024 C CA . PHE A 1 136 ? -2.516 7.135 0.953 1.00 96.31 136 PHE A CA 1
ATOM 1025 C C . PHE A 1 136 ? -1.404 7.061 -0.078 1.00 96.31 136 PHE A C 1
ATOM 1027 O O . PHE A 1 136 ? -0.230 6.977 0.282 1.00 96.31 136 PHE A O 1
ATOM 1034 N N . GLY A 1 137 ? -1.764 7.132 -1.353 1.00 93.88 137 GLY A N 1
ATOM 1035 C CA . GLY A 1 137 ? -0.820 7.245 -2.454 1.00 93.88 137 GLY A CA 1
ATOM 1036 C C . GLY A 1 137 ? -1.094 8.478 -3.302 1.00 93.88 137 GLY A C 1
ATOM 1037 O O . GLY A 1 137 ? -2.239 8.882 -3.500 1.00 93.88 137 GLY A O 1
ATOM 1038 N N . GLY A 1 138 ? -0.015 9.055 -3.808 1.00 90.69 138 GLY A N 1
ATOM 1039 C CA . GLY A 1 138 ? 0.001 10.174 -4.741 1.00 90.69 138 GLY A CA 1
ATOM 1040 C C . GLY A 1 138 ? 1.398 10.303 -5.346 1.00 90.69 138 GLY A C 1
ATOM 1041 O O . GLY A 1 138 ? 2.311 9.557 -4.982 1.00 90.69 138 GLY A O 1
ATOM 1042 N N . ARG A 1 139 ? 1.622 11.273 -6.240 1.00 82.19 139 ARG A N 1
ATOM 1043 C CA . ARG A 1 139 ? 2.960 11.456 -6.847 1.00 82.19 139 ARG A CA 1
ATOM 1044 C C . ARG A 1 139 ? 4.049 11.794 -5.818 1.00 82.19 139 ARG A C 1
ATOM 1046 O O . ARG A 1 139 ? 5.215 11.486 -6.043 1.00 82.19 139 ARG A O 1
ATOM 1053 N N . GLY A 1 140 ? 3.672 12.370 -4.673 1.00 84.62 140 GLY A N 1
ATOM 1054 C CA . GLY A 1 140 ? 4.572 12.644 -3.548 1.00 84.62 140 GLY A CA 1
ATOM 1055 C C . GLY A 1 140 ? 4.970 11.414 -2.716 1.00 84.62 140 GLY A C 1
ATOM 1056 O O . GLY A 1 140 ? 5.694 11.568 -1.736 1.00 84.62 140 GLY A O 1
ATOM 1057 N N . GLY A 1 141 ? 4.513 10.211 -3.079 1.00 89.62 141 GLY A N 1
ATOM 1058 C CA . GLY A 1 141 ? 4.860 8.956 -2.415 1.00 89.62 141 GLY A CA 1
ATOM 1059 C C . GLY A 1 141 ? 3.696 8.347 -1.637 1.00 89.62 141 GLY A C 1
ATOM 1060 O O . GLY A 1 141 ? 2.538 8.444 -2.042 1.00 89.62 141 GLY A O 1
ATOM 1061 N N . ILE A 1 142 ? 4.017 7.682 -0.527 1.00 94.31 142 ILE A N 1
ATOM 1062 C CA . ILE A 1 142 ? 3.044 6.994 0.328 1.00 94.31 142 ILE A CA 1
ATOM 1063 C C . ILE A 1 142 ? 3.037 7.648 1.701 1.00 94.31 142 ILE A C 1
ATOM 1065 O O . ILE A 1 142 ? 4.096 7.872 2.288 1.00 94.31 142 ILE A O 1
ATOM 1069 N N . LYS A 1 143 ? 1.840 7.907 2.225 1.00 95.56 143 LYS A N 1
ATOM 1070 C CA . LYS A 1 143 ? 1.626 8.340 3.608 1.00 95.56 143 LYS A CA 1
ATOM 1071 C C . LYS A 1 143 ? 0.853 7.274 4.366 1.00 95.56 143 LYS A C 1
ATOM 1073 O O . LYS A 1 143 ? 0.014 6.594 3.785 1.00 95.56 143 LYS A O 1
ATOM 1078 N N . GLU A 1 144 ? 1.127 7.150 5.657 1.00 96.25 144 GLU A N 1
ATOM 1079 C CA . GLU A 1 144 ? 0.433 6.241 6.569 1.00 96.25 144 GLU A CA 1
ATOM 1080 C C . GLU A 1 144 ? -0.225 7.050 7.682 1.00 96.25 144 GLU A C 1
ATOM 1082 O O . GLU A 1 144 ? 0.418 7.914 8.279 1.00 96.25 144 GLU A O 1
ATOM 1087 N N . ALA A 1 145 ? -1.480 6.735 7.992 1.00 97.00 145 ALA A N 1
ATOM 1088 C CA . ALA A 1 145 ? -2.182 7.278 9.144 1.00 97.00 145 ALA A CA 1
ATOM 1089 C C . ALA A 1 145 ? -2.816 6.154 9.969 1.00 97.00 145 ALA A C 1
ATOM 1091 O O . ALA A 1 145 ? -3.324 5.173 9.427 1.00 97.00 145 ALA A O 1
ATOM 1092 N N . ALA A 1 146 ? -2.810 6.319 11.293 1.00 97.44 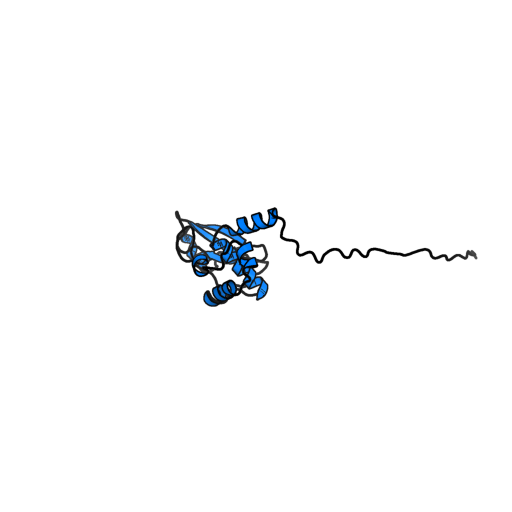146 ALA A N 1
ATOM 1093 C CA . ALA A 1 146 ? -3.587 5.493 12.209 1.00 97.44 146 ALA A CA 1
ATOM 1094 C C . ALA A 1 146 ? -4.867 6.246 12.586 1.00 97.44 146 ALA A C 1
ATOM 1096 O O . ALA A 1 146 ? -4.799 7.267 13.272 1.00 97.44 146 ALA A O 1
ATOM 1097 N N . VAL A 1 147 ? -6.017 5.737 12.157 1.00 97.00 147 VAL A N 1
ATOM 1098 C CA . VAL A 1 147 ? -7.315 6.421 12.266 1.00 97.00 147 VAL A CA 1
ATOM 1099 C C . VAL A 1 147 ? -8.261 5.646 13.184 1.00 97.00 147 VAL A C 1
ATOM 1101 O O . VAL A 1 147 ? -8.131 4.422 13.276 1.00 97.00 147 VAL A O 1
ATOM 1104 N N . PRO A 1 148 ? -9.205 6.296 13.886 1.00 97.75 148 PRO A N 1
ATOM 1105 C CA . PRO A 1 148 ? -10.226 5.587 14.655 1.00 97.75 148 PRO A CA 1
ATOM 1106 C C . PRO A 1 148 ? -11.071 4.675 13.757 1.00 97.75 148 PRO A C 1
ATOM 1108 O O . PRO A 1 148 ? -11.491 5.084 12.678 1.00 97.75 148 PRO A O 1
ATOM 1111 N N . ILE A 1 149 ? -11.380 3.455 14.211 1.00 96.56 149 ILE A N 1
ATOM 1112 C CA . ILE A 1 149 ? -12.201 2.503 13.429 1.00 96.56 149 ILE A CA 1
ATOM 1113 C C . ILE A 1 149 ? -13.588 3.084 13.109 1.00 96.56 149 ILE A C 1
ATOM 1115 O O . ILE A 1 149 ? -14.137 2.822 12.043 1.00 96.56 149 ILE A O 1
ATOM 1119 N N . ALA A 1 150 ? -14.134 3.919 13.999 1.00 96.44 150 ALA A N 1
ATOM 1120 C CA . ALA A 1 150 ? -15.416 4.590 13.791 1.00 96.44 150 ALA A CA 1
ATOM 1121 C C . ALA A 1 150 ? -15.443 5.498 12.544 1.00 96.44 150 ALA A C 1
ATOM 1123 O O . ALA A 1 150 ? -16.518 5.784 12.030 1.00 96.44 150 ALA A O 1
ATOM 1124 N N . GLU A 1 151 ? -14.280 5.926 12.043 1.00 95.94 151 GLU A N 1
ATOM 1125 C CA . GLU A 1 151 ? -14.150 6.787 10.862 1.00 95.94 151 GLU A CA 1
ATOM 1126 C C . GLU A 1 151 ? -13.828 6.000 9.579 1.00 95.94 151 GLU A C 1
ATOM 1128 O O . GLU A 1 151 ? -13.764 6.578 8.495 1.00 95.94 151 GLU A O 1
ATOM 1133 N N . LEU A 1 152 ? -13.621 4.680 9.665 1.00 93.94 152 LEU A N 1
ATOM 1134 C CA . LEU A 1 152 ? -13.077 3.873 8.568 1.00 93.94 152 LEU A CA 1
ATOM 1135 C C . LEU A 1 152 ? -13.927 3.933 7.289 1.00 93.94 152 LEU A C 1
ATOM 1137 O O . LEU A 1 152 ? -13.385 3.948 6.184 1.00 93.94 152 LEU A O 1
ATOM 1141 N N . GLU A 1 153 ? -15.250 4.003 7.426 1.00 95.25 153 GLU A N 1
ATOM 1142 C CA . GLU A 1 153 ? -16.173 4.084 6.288 1.00 95.25 153 GLU A CA 1
ATOM 1143 C C . GLU A 1 153 ? -15.986 5.364 5.459 1.00 95.25 153 GLU A C 1
ATOM 1145 O O . GLU A 1 153 ? -16.098 5.341 4.229 1.00 95.25 153 GLU A O 1
ATOM 1150 N N . ASP A 1 154 ? -15.616 6.479 6.090 1.00 96.19 154 ASP A N 1
ATOM 1151 C CA . ASP A 1 154 ? -15.340 7.718 5.363 1.00 96.19 154 ASP A CA 1
ATOM 1152 C C . ASP A 1 154 ? -14.046 7.610 4.538 1.00 96.19 154 ASP A C 1
ATOM 1154 O O . ASP A 1 154 ? -13.971 8.137 3.425 1.00 96.19 154 ASP A O 1
ATOM 1158 N N . TYR A 1 155 ? -13.054 6.853 5.020 1.00 95.62 155 TYR A N 1
ATOM 1159 C CA . TYR A 1 155 ? -11.846 6.539 4.251 1.00 95.62 155 TYR A CA 1
ATOM 1160 C C . TYR A 1 155 ? -12.120 5.536 3.118 1.00 95.62 155 TYR A C 1
ATOM 1162 O O . TYR A 1 155 ? -11.623 5.720 2.006 1.00 95.62 155 TYR A O 1
ATOM 1170 N N . ARG A 1 156 ? -12.951 4.507 3.347 1.00 94.81 156 ARG A N 1
ATOM 1171 C CA . ARG A 1 156 ? -13.352 3.530 2.308 1.00 94.81 156 ARG A CA 1
ATOM 1172 C C . ARG A 1 156 ? -14.071 4.197 1.140 1.00 94.81 156 ARG A C 1
ATOM 1174 O O . ARG A 1 156 ? -13.834 3.852 -0.017 1.00 94.81 156 ARG A O 1
ATOM 1181 N N . THR A 1 157 ? -14.924 5.171 1.445 1.00 94.12 157 THR A N 1
ATOM 1182 C CA . THR A 1 157 ? -15.696 5.927 0.448 1.00 94.12 157 THR A CA 1
ATOM 1183 C C . THR A 1 157 ? -14.918 7.087 -0.179 1.00 94.12 157 THR A C 1
ATOM 1185 O O . THR A 1 157 ? -15.377 7.658 -1.165 1.00 94.12 157 THR A O 1
ATOM 1188 N N . GLY A 1 158 ? -13.727 7.415 0.334 1.00 91.25 158 GLY A N 1
ATOM 1189 C CA . GLY A 1 158 ? -12.876 8.484 -0.196 1.00 91.25 158 GLY A CA 1
ATOM 1190 C C . GLY A 1 158 ? -13.258 9.895 0.245 1.00 91.25 158 GLY A C 1
ATOM 1191 O O . GLY A 1 158 ? -12.685 10.856 -0.258 1.00 91.25 158 GLY A O 1
ATOM 1192 N N . LYS A 1 159 ? -14.185 10.053 1.197 1.00 92.31 159 LYS A N 1
ATOM 1193 C CA . LYS A 1 159 ? -14.534 11.371 1.764 1.00 92.31 159 LYS A CA 1
ATOM 1194 C C . LYS A 1 159 ? -13.376 12.018 2.526 1.00 92.31 159 LYS A C 1
ATOM 1196 O O . LYS A 1 159 ? -13.411 13.212 2.799 1.00 92.31 159 LYS A O 1
ATOM 1201 N N . LYS A 1 160 ? -12.391 11.209 2.916 1.00 90.81 160 LYS A N 1
ATOM 1202 C CA . LYS A 1 160 ? -11.185 11.605 3.647 1.00 90.81 160 LYS A CA 1
ATOM 1203 C C . LYS A 1 160 ? -9.913 11.409 2.811 1.00 90.81 160 LYS A C 1
ATOM 1205 O O . LYS A 1 160 ? -8.860 11.139 3.379 1.00 90.81 160 LYS A O 1
ATOM 1210 N N . ASP A 1 161 ? -10.007 11.497 1.481 1.00 89.38 161 ASP A N 1
ATOM 1211 C CA . ASP A 1 161 ? -8.807 11.683 0.652 1.00 89.38 161 ASP A CA 1
ATOM 1212 C C . ASP A 1 161 ? -8.124 13.010 1.064 1.00 89.38 161 ASP A C 1
ATOM 1214 O O . ASP A 1 161 ? -8.800 13.989 1.379 1.00 89.38 161 ASP A O 1
ATOM 1218 N N . GLU A 1 162 ? -6.793 13.030 1.121 1.00 80.19 162 GLU A N 1
ATOM 1219 C CA . GLU A 1 162 ? -6.010 14.207 1.516 1.00 80.19 162 GLU A CA 1
ATOM 1220 C C . GLU A 1 162 ? -5.794 15.113 0.298 1.00 80.19 162 GLU A C 1
ATOM 1222 O O . GLU A 1 162 ? -5.195 14.677 -0.687 1.00 80.19 162 GLU A O 1
ATOM 1227 N N . GLU A 1 163 ? -6.270 16.357 0.369 1.00 62.88 163 GLU A N 1
ATOM 1228 C CA . GLU A 1 163 ? -5.945 17.426 -0.593 1.00 62.88 163 GLU A CA 1
ATOM 1229 C C . GLU A 1 163 ? -4.480 17.879 -0.480 1.00 62.88 163 GLU A C 1
ATOM 1231 O O . GLU A 1 163 ? -3.960 17.985 0.657 1.00 62.88 163 GLU A O 1
#

Foldseek 3Di:
DDDDDDDDDDDDDDDDPDDDPPDDPDPDDPDPVVLVVLQVCLVWLQSLLLVLQVVVCVVVQWGQQDPVSSLVSLQPDDQVVCVSNPHHNPCSPVSQAGPAPRHGWDADGGDRAEQVWWAWGTKDPQDPPQWIWTWTDHPVGIDIDTHGPVCVVCNSVRVPTGD